Protein AF-A0A832BRS7-F1 (afdb_monomer_lite)

pLDDT: mean 93.24, std 10.58, range [46.81, 98.38]

Radius of gyration: 11.48 Å; chains: 1; bounding box: 36×23×26 Å

Sequence (72 aa):
MYSGLCIKRLRMFKEIKQETVAKRLGITQQAYSKLENLDIISGNRLIEILDALNSSLKELEAVNKLYSTTPK

Secondary structure (DSSP, 8-state):
-B-HHHHHHHHHHTT--HHHHHHHTTS-HHHHHHHHT-S-B-HHHHHHHHHHTT--HHHHHHHHHHHHSS--

Structure (mmCIF, N/CA/C/O backbone):
data_AF-A0A832BRS7-F1
#
_entry.id   AF-A0A832BRS7-F1
#
loop_
_atom_site.group_PDB
_atom_site.id
_atom_site.type_symbol
_atom_site.label_atom_id
_atom_site.label_alt_id
_atom_site.label_comp_id
_atom_site.label_asym_id
_atom_site.label_entity_id
_atom_site.label_seq_id
_atom_site.pdbx_PDB_ins_code
_atom_site.Cartn_x
_atom_site.Cartn_y
_atom_site.Cartn_z
_atom_site.occupancy
_atom_site.B_iso_or_equiv
_atom_site.auth_seq_id
_atom_site.auth_comp_id
_atom_site.auth_asym_id
_atom_site.auth_atom_id
_atom_site.pdbx_PDB_model_num
ATOM 1 N N . MET A 1 1 ? 6.442 -10.487 -7.482 1.00 75.31 1 MET A N 1
ATOM 2 C CA . MET A 1 1 ? 5.655 -10.545 -6.231 1.00 75.31 1 MET A CA 1
ATOM 3 C C . MET A 1 1 ? 6.084 -9.360 -5.380 1.00 75.31 1 MET A C 1
ATOM 5 O O . MET A 1 1 ? 7.284 -9.128 -5.300 1.00 75.31 1 MET A O 1
ATOM 9 N N . TYR A 1 2 ? 5.147 -8.565 -4.859 1.00 91.50 2 TYR A N 1
ATOM 10 C CA . TYR A 1 2 ? 5.456 -7.327 -4.129 1.00 91.50 2 TYR A CA 1
ATOM 11 C C . TYR A 1 2 ? 5.329 -7.545 -2.625 1.00 91.50 2 TYR A C 1
ATOM 13 O O . TYR A 1 2 ? 4.397 -8.219 -2.191 1.00 91.50 2 TYR A O 1
ATOM 21 N N . SER A 1 3 ? 6.236 -6.956 -1.849 1.00 95.50 3 SER A N 1
ATOM 22 C CA . SER A 1 3 ? 6.192 -6.978 -0.386 1.00 95.50 3 SER A CA 1
ATOM 23 C C . SER A 1 3 ? 5.646 -5.665 0.176 1.00 95.50 3 SER A C 1
ATOM 25 O O . SER A 1 3 ? 5.608 -4.634 -0.501 1.00 95.50 3 SER A O 1
ATOM 27 N N . GLY A 1 4 ? 5.273 -5.672 1.451 1.00 96.75 4 GLY A N 1
ATOM 28 C CA . GLY A 1 4 ? 4.926 -4.468 2.199 1.00 96.75 4 GLY A CA 1
ATOM 29 C C . GLY A 1 4 ? 6.050 -3.432 2.219 1.00 96.75 4 GLY A C 1
ATOM 30 O O . GLY A 1 4 ? 5.777 -2.232 2.169 1.00 96.75 4 GLY A O 1
ATOM 31 N N . LEU A 1 5 ? 7.315 -3.868 2.176 1.00 96.19 5 LEU A N 1
ATOM 32 C CA . LEU A 1 5 ? 8.461 -2.962 2.095 1.00 96.19 5 LEU A CA 1
ATOM 33 C C . LEU A 1 5 ? 8.442 -2.131 0.803 1.00 96.19 5 LEU A C 1
ATOM 35 O O . LEU A 1 5 ? 8.769 -0.943 0.833 1.00 96.19 5 LEU A O 1
ATOM 39 N N . CYS A 1 6 ? 8.023 -2.726 -0.317 1.00 96.00 6 CYS A N 1
ATOM 40 C CA . CYS A 1 6 ? 7.850 -2.012 -1.581 1.00 96.00 6 CYS A CA 1
ATOM 41 C C . CYS A 1 6 ? 6.811 -0.892 -1.455 1.00 96.00 6 CYS A C 1
ATOM 43 O O . CYS A 1 6 ? 7.039 0.223 -1.925 1.00 96.00 6 CYS A O 1
ATOM 45 N N . ILE A 1 7 ? 5.700 -1.174 -0.773 1.00 97.25 7 ILE A N 1
ATOM 46 C CA . ILE A 1 7 ? 4.635 -0.202 -0.510 1.00 97.25 7 ILE A CA 1
ATOM 47 C C . ILE A 1 7 ? 5.114 0.899 0.429 1.00 97.25 7 ILE A C 1
ATOM 49 O O . ILE A 1 7 ? 4.887 2.075 0.155 1.00 97.25 7 ILE A O 1
ATOM 53 N N . LYS A 1 8 ? 5.845 0.543 1.490 1.00 97.44 8 LYS A N 1
ATOM 54 C CA . LYS A 1 8 ? 6.435 1.508 2.421 1.00 97.44 8 LYS A CA 1
ATOM 55 C C . LYS A 1 8 ? 7.348 2.493 1.704 1.00 97.44 8 LYS A C 1
ATOM 57 O O . LYS A 1 8 ? 7.253 3.693 1.941 1.00 97.44 8 LYS A O 1
ATOM 62 N N . ARG A 1 9 ? 8.208 2.002 0.809 1.00 96.31 9 ARG A N 1
ATOM 63 C CA . ARG A 1 9 ? 9.095 2.839 -0.013 1.00 96.31 9 ARG A CA 1
ATOM 64 C C . ARG A 1 9 ? 8.306 3.811 -0.881 1.00 96.31 9 ARG A C 1
ATOM 66 O O . ARG A 1 9 ? 8.583 5.003 -0.838 1.00 96.31 9 ARG A O 1
ATOM 73 N N . LEU A 1 10 ? 7.294 3.322 -1.600 1.00 97.25 10 LEU A N 1
ATOM 74 C CA . LEU A 1 10 ? 6.426 4.173 -2.416 1.00 97.25 10 LEU A CA 1
ATOM 75 C C . LEU A 1 10 ? 5.698 5.221 -1.569 1.00 97.25 10 LEU A C 1
ATOM 77 O O . LEU A 1 10 ? 5.705 6.400 -1.908 1.00 97.25 10 LEU A O 1
ATOM 81 N N . ARG A 1 11 ? 5.114 4.820 -0.436 1.00 97.69 11 ARG A N 1
ATOM 82 C CA . ARG A 1 11 ? 4.425 5.741 0.470 1.00 97.69 11 ARG A CA 1
ATOM 83 C C . ARG A 1 11 ? 5.359 6.843 0.972 1.00 97.69 11 ARG A C 1
ATOM 85 O O . ARG A 1 11 ? 4.964 8.005 0.979 1.00 97.69 11 ARG A O 1
ATOM 92 N N . MET A 1 12 ? 6.567 6.478 1.407 1.00 96.75 12 MET A N 1
ATOM 93 C CA . MET A 1 12 ? 7.566 7.435 1.890 1.00 96.75 12 MET A CA 1
ATOM 94 C C . MET A 1 12 ? 8.032 8.372 0.775 1.00 96.75 12 MET A C 1
ATOM 96 O O . MET A 1 12 ? 8.132 9.567 1.016 1.00 96.75 12 MET A O 1
ATOM 100 N N . PHE A 1 13 ? 8.243 7.856 -0.440 1.00 96.31 13 PHE A N 1
ATOM 101 C CA . PHE A 1 13 ? 8.580 8.661 -1.618 1.00 96.31 13 PHE A CA 1
ATOM 102 C C . PHE A 1 13 ? 7.499 9.701 -1.949 1.00 96.31 13 PHE A C 1
ATOM 104 O O . PHE A 1 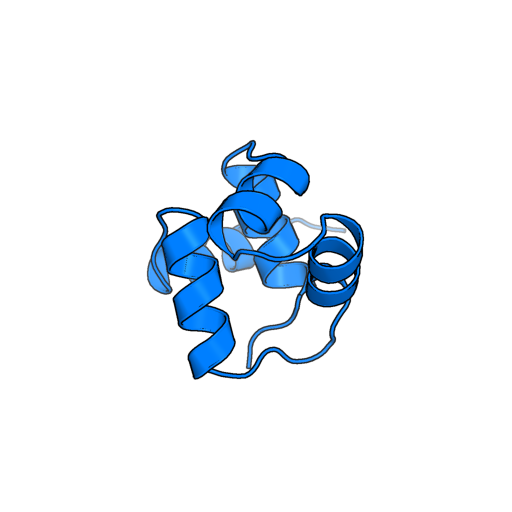13 ? 7.816 10.809 -2.361 1.00 96.31 13 PHE A O 1
ATOM 111 N N . LYS A 1 14 ? 6.221 9.364 -1.734 1.00 95.56 14 LYS A N 1
ATOM 112 C CA . LYS A 1 14 ? 5.088 10.288 -1.910 1.00 95.56 14 LYS A CA 1
ATOM 113 C C . LYS A 1 14 ? 4.796 11.155 -0.676 1.00 95.56 14 LYS A C 1
ATOM 115 O O . LYS A 1 14 ? 3.816 11.891 -0.688 1.00 95.56 14 LYS A O 1
ATOM 120 N N . GLU A 1 15 ? 5.579 11.020 0.396 1.00 96.88 15 GLU A N 1
ATOM 121 C CA . GLU A 1 15 ? 5.418 11.755 1.660 1.00 96.88 15 GLU A CA 1
ATOM 122 C C . GLU A 1 15 ? 4.029 11.596 2.318 1.00 96.88 15 GLU A C 1
ATOM 124 O O . GLU A 1 15 ? 3.559 12.448 3.072 1.00 96.88 15 GLU A O 1
ATOM 129 N N . ILE A 1 16 ? 3.355 10.465 2.078 1.00 96.94 16 ILE A N 1
ATOM 130 C CA . ILE A 1 16 ? 2.019 10.200 2.630 1.00 96.94 16 ILE A CA 1
ATOM 131 C C . ILE A 1 16 ? 2.155 9.503 3.989 1.00 96.94 16 ILE A C 1
ATOM 133 O O . ILE A 1 16 ? 2.880 8.518 4.146 1.00 96.94 16 ILE A O 1
ATOM 137 N N . LYS A 1 17 ? 1.422 9.959 5.006 1.00 97.81 17 LYS A N 1
ATOM 138 C CA . LYS A 1 17 ? 1.402 9.287 6.315 1.00 97.81 17 LYS A CA 1
ATOM 139 C C . LYS A 1 17 ? 0.596 7.987 6.267 1.00 97.81 17 LYS A C 1
ATOM 141 O O . LYS A 1 17 ? -0.420 7.902 5.579 1.00 97.81 17 LYS A O 1
ATOM 146 N N . GLN A 1 18 ? 0.991 6.992 7.066 1.00 98.00 18 GLN A N 1
ATOM 147 C CA . GLN A 1 18 ? 0.266 5.715 7.170 1.00 98.00 18 GLN A CA 1
ATOM 148 C C . GLN A 1 18 ? -1.210 5.910 7.549 1.00 98.00 18 GLN A C 1
ATOM 150 O O . GLN A 1 18 ? -2.077 5.257 6.982 1.00 98.00 18 GLN A O 1
ATOM 155 N N . GLU A 1 19 ? -1.504 6.845 8.457 1.00 98.00 19 GLU A N 1
ATOM 156 C CA . GLU A 1 19 ? -2.877 7.188 8.857 1.00 98.00 19 GLU A CA 1
ATOM 157 C C . GLU A 1 19 ? -3.753 7.635 7.677 1.00 98.00 19 GLU A C 1
ATOM 159 O O . GLU A 1 19 ? -4.929 7.288 7.607 1.00 98.00 19 GLU A O 1
ATOM 164 N N . THR A 1 20 ? -3.175 8.360 6.713 1.00 97.75 20 THR A N 1
ATOM 165 C CA . THR A 1 20 ? -3.902 8.872 5.547 1.00 97.75 20 THR A CA 1
ATOM 166 C C . THR A 1 20 ? -4.280 7.737 4.605 1.00 97.75 20 THR A C 1
ATOM 168 O O . THR A 1 20 ? -5.425 7.662 4.165 1.00 97.75 20 THR A O 1
ATOM 171 N N . VAL A 1 21 ? -3.343 6.824 4.329 1.00 97.75 21 VAL A N 1
ATOM 172 C CA . VAL A 1 21 ? -3.601 5.661 3.466 1.00 97.75 21 VAL A CA 1
ATOM 173 C C . VAL A 1 21 ? -4.570 4.695 4.142 1.00 97.75 21 VAL A C 1
ATOM 175 O O . VAL A 1 21 ? -5.524 4.241 3.517 1.00 97.75 21 VAL A O 1
ATOM 178 N N . ALA A 1 22 ? -4.388 4.448 5.441 1.00 97.94 22 ALA A N 1
ATOM 179 C CA . ALA A 1 22 ? -5.285 3.620 6.236 1.00 97.94 22 ALA A CA 1
ATOM 180 C C . ALA A 1 22 ? -6.732 4.134 6.188 1.00 97.94 22 ALA A C 1
ATOM 182 O O . ALA A 1 22 ? -7.647 3.357 5.920 1.00 97.94 22 ALA A O 1
ATOM 183 N N . LYS A 1 23 ? -6.930 5.454 6.344 1.00 98.06 23 LYS A N 1
ATOM 184 C CA . LYS A 1 23 ? -8.250 6.092 6.245 1.00 98.06 23 LYS A CA 1
ATOM 185 C C . LYS A 1 23 ? -8.888 5.897 4.866 1.00 98.06 23 LYS A C 1
ATOM 187 O O . LYS A 1 23 ? -10.075 5.600 4.799 1.00 98.06 23 LYS A O 1
ATOM 192 N N . ARG A 1 24 ? -8.116 6.028 3.780 1.00 97.38 24 ARG A N 1
ATOM 193 C CA . ARG A 1 24 ? -8.599 5.793 2.401 1.00 97.38 24 ARG A CA 1
ATOM 194 C C . ARG A 1 24 ? -8.992 4.334 2.160 1.00 97.38 24 ARG A C 1
ATOM 196 O O . ARG A 1 24 ? -9.953 4.078 1.452 1.00 97.38 24 ARG A O 1
ATOM 203 N N . LEU A 1 25 ? -8.277 3.400 2.784 1.00 97.19 25 LEU A N 1
ATOM 204 C CA . LEU A 1 25 ? -8.541 1.960 2.711 1.00 97.19 25 LEU A CA 1
ATOM 205 C C . LEU A 1 25 ? -9.627 1.475 3.686 1.00 97.19 25 LEU A C 1
ATOM 207 O O . LEU A 1 25 ? -9.917 0.281 3.711 1.00 97.19 25 LEU A O 1
ATOM 211 N N . GLY A 1 26 ? -10.183 2.355 4.527 1.00 97.62 26 GLY A N 1
ATOM 212 C CA . GLY A 1 26 ? -11.170 1.974 5.541 1.00 97.62 26 GLY A CA 1
ATOM 213 C C . GLY A 1 26 ? -10.619 1.044 6.631 1.00 97.62 26 GLY A C 1
ATOM 214 O O . GLY A 1 26 ? -11.373 0.274 7.219 1.00 97.62 26 GLY A O 1
ATOM 215 N N . ILE A 1 27 ? -9.311 1.089 6.903 1.00 97.75 27 ILE A N 1
ATOM 216 C CA . ILE A 1 27 ? -8.646 0.270 7.927 1.00 97.75 27 ILE A CA 1
ATOM 217 C C . ILE A 1 27 ? -7.961 1.146 8.979 1.00 97.75 27 ILE A C 1
ATOM 219 O O . ILE A 1 27 ? -7.790 2.353 8.814 1.00 97.75 27 ILE A O 1
ATOM 223 N N . THR A 1 28 ? -7.517 0.536 10.077 1.00 98.38 28 THR A N 1
ATOM 224 C CA . THR A 1 28 ? -6.736 1.244 11.098 1.00 98.38 28 THR A CA 1
ATOM 225 C C . THR A 1 28 ? -5.296 1.490 10.635 1.00 98.38 28 THR A C 1
ATOM 227 O O . THR A 1 28 ? -4.736 0.722 9.846 1.00 98.38 28 THR A O 1
ATOM 230 N N . GLN A 1 29 ? -4.644 2.527 11.174 1.00 98.00 29 GLN A N 1
ATOM 231 C CA . GLN A 1 29 ? -3.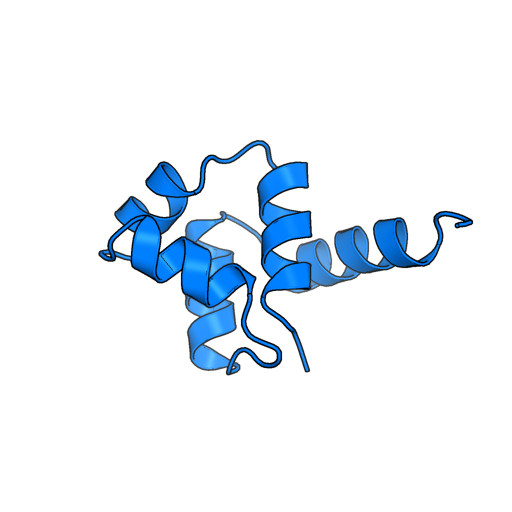218 2.776 10.914 1.00 98.00 29 GLN A CA 1
ATOM 232 C C . GLN A 1 29 ? -2.350 1.576 11.330 1.00 98.00 29 GLN A C 1
ATOM 234 O O . GLN A 1 29 ? -1.405 1.234 10.623 1.00 98.00 29 GLN A O 1
ATOM 239 N N . GLN A 1 30 ? -2.707 0.883 12.415 1.00 98.25 30 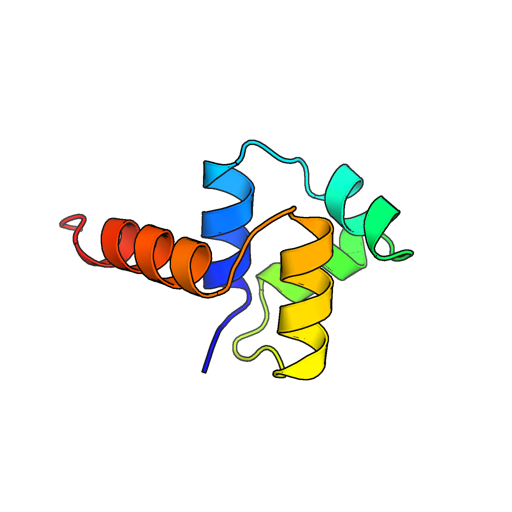GLN A N 1
ATOM 240 C CA . GLN A 1 30 ? -2.020 -0.332 12.861 1.00 98.25 30 GLN A CA 1
ATOM 241 C C . GLN A 1 30 ? -2.144 -1.472 11.840 1.00 98.25 30 GLN A C 1
ATOM 243 O O . GLN A 1 30 ? -1.160 -2.157 11.566 1.00 98.25 30 GLN A O 1
ATOM 248 N N . ALA A 1 31 ? -3.325 -1.663 11.241 1.00 97.62 31 ALA A N 1
ATOM 249 C CA . ALA A 1 31 ? -3.527 -2.653 10.184 1.00 97.62 31 ALA A CA 1
ATOM 250 C C . ALA A 1 31 ? -2.700 -2.320 8.932 1.00 97.62 31 ALA A C 1
ATOM 252 O O . ALA A 1 31 ? -2.073 -3.206 8.354 1.00 97.62 31 ALA A O 1
ATOM 253 N N . TYR A 1 32 ? -2.630 -1.042 8.556 1.00 98.12 32 TYR A N 1
ATOM 254 C CA . TYR A 1 32 ? -1.780 -0.595 7.452 1.00 98.12 32 TYR A CA 1
ATOM 255 C C . TYR A 1 32 ? -0.280 -0.757 7.766 1.00 98.12 32 TYR A C 1
ATOM 257 O O . TYR A 1 32 ? 0.496 -1.177 6.913 1.00 98.12 32 TYR A O 1
ATOM 265 N N . SER A 1 33 ? 0.138 -0.503 9.008 1.00 98.00 33 SER A N 1
ATOM 266 C CA . SER A 1 33 ? 1.516 -0.751 9.443 1.00 98.00 33 SER A CA 1
ATOM 267 C C . SER A 1 33 ? 1.887 -2.234 9.336 1.00 98.00 33 SER A C 1
ATOM 269 O O . SER A 1 33 ? 2.946 -2.566 8.807 1.00 98.00 33 SER A O 1
ATOM 271 N N . LYS A 1 34 ? 1.001 -3.149 9.757 1.00 97.75 34 LYS A N 1
ATOM 272 C CA . LYS A 1 34 ? 1.204 -4.598 9.565 1.00 97.75 34 LYS A CA 1
ATOM 273 C C . LYS A 1 34 ? 1.349 -4.955 8.087 1.00 97.75 34 LYS A C 1
ATOM 275 O O . LYS A 1 34 ? 2.240 -5.719 7.738 1.00 97.75 34 LYS A O 1
ATOM 280 N N . LEU A 1 35 ? 0.524 -4.357 7.230 1.00 96.69 35 LEU A N 1
ATOM 281 C CA . LEU A 1 35 ? 0.574 -4.548 5.782 1.00 96.69 35 LEU A CA 1
ATOM 282 C C . LEU A 1 35 ? 1.938 -4.160 5.193 1.00 96.69 35 LEU A C 1
ATOM 284 O O . LEU A 1 35 ? 2.4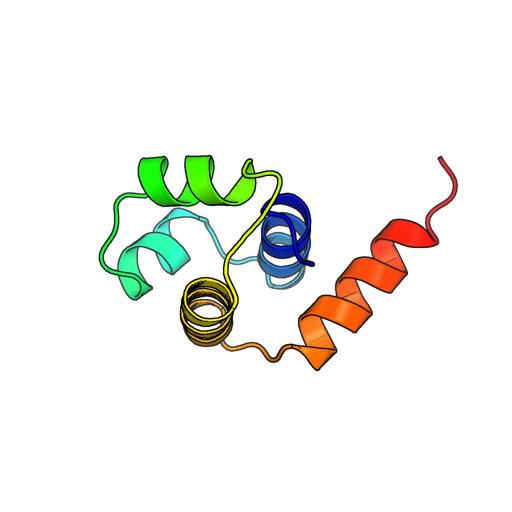86 -4.912 4.392 1.00 96.69 35 LEU A O 1
ATOM 288 N N . GLU A 1 36 ? 2.523 -3.037 5.620 1.00 96.88 36 GLU A N 1
ATOM 289 C CA . GLU A 1 36 ? 3.860 -2.602 5.179 1.00 96.88 36 GLU A CA 1
ATOM 290 C C . GLU A 1 36 ? 5.005 -3.525 5.637 1.00 96.88 36 GLU A C 1
ATOM 292 O O . GLU A 1 36 ? 6.124 -3.394 5.143 1.00 96.88 36 GLU A O 1
ATOM 297 N N . ASN A 1 37 ? 4.742 -4.469 6.543 1.00 96.94 37 ASN A N 1
ATOM 298 C CA . ASN A 1 37 ? 5.714 -5.457 7.013 1.00 96.94 37 ASN A CA 1
ATOM 299 C C . ASN A 1 37 ? 5.435 -6.878 6.491 1.00 96.94 37 ASN A C 1
ATOM 301 O O . ASN A 1 37 ? 6.105 -7.813 6.911 1.00 96.94 37 ASN A O 1
ATOM 305 N N . LEU A 1 38 ? 4.459 -7.062 5.594 1.00 96.56 38 LEU A N 1
ATOM 306 C CA . LEU A 1 38 ? 4.203 -8.363 4.972 1.00 96.56 38 LEU A CA 1
ATOM 307 C C . LEU A 1 38 ? 5.272 -8.697 3.929 1.00 96.56 38 LEU A C 1
ATOM 309 O O . LEU A 1 38 ? 5.643 -7.848 3.117 1.00 96.56 38 LEU A O 1
ATOM 313 N N . ASP A 1 39 ? 5.684 -9.959 3.871 1.00 95.12 39 ASP A N 1
ATOM 314 C CA . ASP A 1 39 ? 6.608 -10.437 2.836 1.00 95.12 39 ASP A CA 1
ATOM 315 C C . ASP A 1 39 ? 5.955 -10.467 1.449 1.00 95.12 39 ASP A C 1
ATOM 317 O O . ASP A 1 39 ? 6.615 -10.248 0.433 1.00 95.12 39 ASP A O 1
ATOM 321 N N . ILE A 1 40 ? 4.641 -10.710 1.403 1.00 95.00 40 ILE A N 1
ATOM 322 C CA . ILE A 1 40 ? 3.873 -10.867 0.168 1.00 95.00 40 ILE A CA 1
ATOM 323 C C . ILE A 1 40 ? 2.544 -10.119 0.285 1.00 95.00 40 ILE A C 1
ATOM 325 O O . ILE A 1 40 ? 1.786 -10.310 1.235 1.00 95.00 40 ILE A O 1
ATOM 329 N N . ILE A 1 41 ? 2.237 -9.308 -0.726 1.00 94.62 41 ILE A N 1
ATOM 330 C CA . ILE A 1 41 ? 0.934 -8.674 -0.929 1.00 94.62 41 ILE A CA 1
ATOM 331 C C . ILE A 1 41 ? 0.275 -9.293 -2.162 1.00 94.62 41 ILE A C 1
ATOM 333 O O . ILE A 1 41 ? 0.879 -9.392 -3.232 1.00 94.62 41 ILE A O 1
ATOM 337 N N . SER A 1 42 ? -0.978 -9.721 -2.004 1.00 93.56 42 SER A N 1
ATOM 338 C CA . SER A 1 42 ? -1.783 -10.277 -3.094 1.00 93.56 42 SER A CA 1
ATOM 339 C C . SER A 1 42 ? -2.128 -9.212 -4.141 1.00 93.56 42 SER A C 1
ATOM 341 O O . SER A 1 42 ? -2.253 -8.033 -3.821 1.00 93.56 42 SER A O 1
ATOM 343 N N . GLY A 1 43 ? -2.319 -9.623 -5.400 1.00 92.31 43 GLY A N 1
ATOM 344 C CA . GLY A 1 43 ? -2.551 -8.698 -6.519 1.00 92.31 43 GLY A CA 1
ATOM 345 C C . GLY A 1 43 ? -3.756 -7.769 -6.325 1.00 92.31 43 GLY A C 1
ATOM 346 O O . GLY A 1 43 ? -3.622 -6.563 -6.495 1.00 92.31 43 GLY A O 1
ATOM 347 N N . ASN A 1 44 ? -4.901 -8.298 -5.884 1.00 93.06 44 ASN A N 1
ATOM 348 C CA . ASN A 1 44 ? -6.096 -7.478 -5.639 1.00 93.06 44 ASN A CA 1
ATOM 349 C C . ASN A 1 44 ? -5.843 -6.431 -4.549 1.00 93.06 44 ASN A C 1
ATOM 351 O O . ASN A 1 44 ? -6.162 -5.259 -4.719 1.00 93.06 44 ASN A O 1
ATOM 355 N N . ARG A 1 45 ? -5.193 -6.838 -3.452 1.00 94.12 45 ARG A N 1
ATOM 356 C CA . ARG A 1 45 ? -4.881 -5.925 -2.352 1.00 94.12 45 ARG A CA 1
ATOM 357 C C . ARG A 1 45 ? -3.857 -4.873 -2.766 1.00 94.12 45 ARG A C 1
ATOM 359 O O . ARG A 1 45 ? -3.957 -3.730 -2.341 1.00 94.12 45 ARG A O 1
ATOM 366 N N . LEU A 1 46 ? -2.890 -5.250 -3.601 1.00 96.31 46 LEU A N 1
ATOM 367 C CA . LEU A 1 46 ? -1.909 -4.335 -4.172 1.00 96.31 46 LEU A CA 1
ATOM 368 C C . LEU A 1 46 ? -2.581 -3.209 -4.963 1.00 96.31 46 LEU A C 1
ATOM 370 O O . LEU A 1 46 ? -2.213 -2.056 -4.772 1.00 96.31 46 LEU A O 1
ATOM 374 N N . ILE A 1 47 ? -3.568 -3.536 -5.800 1.00 96.50 47 ILE A N 1
ATOM 375 C CA . ILE A 1 47 ? -4.316 -2.550 -6.592 1.00 96.50 47 ILE A CA 1
ATOM 376 C C . ILE A 1 47 ? -5.016 -1.546 -5.669 1.00 96.50 47 ILE A C 1
ATOM 378 O O . ILE A 1 47 ? -4.789 -0.349 -5.801 1.00 96.50 47 ILE A O 1
ATOM 382 N N . GLU A 1 48 ? -5.749 -2.020 -4.657 1.00 96.62 48 GLU A N 1
ATOM 383 C CA . GLU A 1 48 ? -6.430 -1.145 -3.688 1.00 96.62 48 GLU A CA 1
ATOM 384 C C . GLU A 1 48 ? -5.461 -0.190 -2.971 1.00 96.62 48 GLU A C 1
ATOM 386 O O . GLU A 1 48 ? -5.760 0.985 -2.753 1.00 96.62 48 GLU A O 1
ATOM 391 N N . ILE A 1 49 ? -4.279 -0.685 -2.590 1.00 97.00 49 ILE A N 1
ATOM 392 C CA . ILE A 1 49 ? -3.251 0.132 -1.937 1.00 97.00 49 ILE A CA 1
ATOM 393 C C . ILE A 1 49 ? -2.702 1.192 -2.895 1.00 97.00 49 ILE A C 1
ATOM 395 O O . ILE A 1 49 ? -2.488 2.332 -2.482 1.00 97.00 49 ILE A O 1
ATOM 399 N N . LEU A 1 50 ? -2.438 0.820 -4.148 1.00 97.56 50 LEU A N 1
ATOM 400 C CA . LEU A 1 50 ? -1.925 1.734 -5.166 1.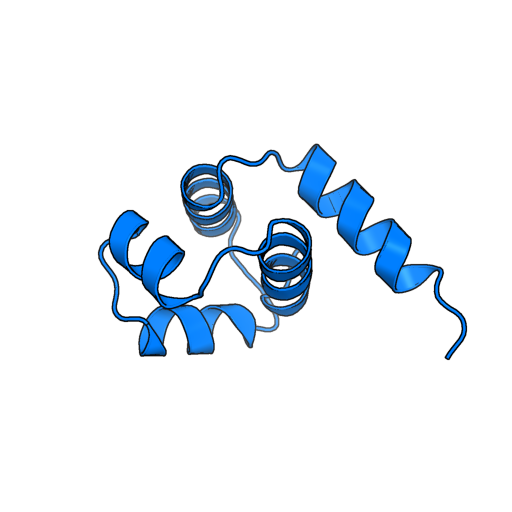00 97.56 50 LEU A CA 1
ATOM 401 C C . LEU A 1 50 ? -2.930 2.851 -5.457 1.00 97.56 50 LEU A C 1
ATOM 403 O O . LEU A 1 50 ? -2.543 4.021 -5.464 1.00 97.56 50 LEU A O 1
ATOM 407 N N . ASP A 1 51 ? -4.215 2.513 -5.546 1.00 97.50 51 ASP A N 1
ATOM 408 C CA . ASP A 1 51 ? -5.299 3.486 -5.671 1.00 97.50 51 ASP A CA 1
ATOM 409 C C . ASP A 1 51 ? -5.346 4.420 -4.452 1.00 97.50 51 ASP A C 1
ATOM 411 O O . ASP A 1 51 ? -5.372 5.646 -4.590 1.00 97.50 51 ASP A O 1
ATOM 415 N N . ALA A 1 52 ? -5.246 3.876 -3.234 1.00 97.31 52 ALA A N 1
ATOM 416 C CA . ALA A 1 52 ? -5.202 4.678 -2.009 1.00 97.31 52 ALA A CA 1
ATOM 417 C C . ALA A 1 52 ? -3.961 5.588 -1.920 1.00 97.31 52 ALA A C 1
ATOM 419 O O . ALA A 1 52 ? -4.012 6.650 -1.288 1.00 97.31 52 ALA A O 1
ATOM 420 N N . LEU A 1 53 ? -2.853 5.207 -2.556 1.00 96.88 53 LEU A N 1
ATOM 421 C CA . LEU A 1 53 ? -1.637 6.014 -2.695 1.00 96.88 53 LEU A CA 1
ATOM 422 C C . LEU A 1 53 ? -1.689 6.984 -3.885 1.00 96.88 53 LEU A C 1
ATOM 424 O O . LEU A 1 53 ? -0.759 7.780 -4.039 1.00 96.88 53 LEU A O 1
ATOM 428 N N . ASN A 1 54 ? -2.758 6.953 -4.688 1.00 96.25 54 ASN A N 1
ATOM 429 C CA . ASN A 1 54 ? -2.867 7.650 -5.967 1.00 96.25 54 ASN A CA 1
ATOM 430 C C . ASN A 1 54 ? -1.626 7.391 -6.835 1.00 96.25 54 ASN A C 1
ATOM 432 O O . ASN A 1 54 ? -0.846 8.302 -7.143 1.00 96.25 54 ASN A O 1
ATOM 436 N N . SER A 1 55 ? -1.353 6.115 -7.092 1.00 97.06 55 SER A N 1
ATOM 437 C CA . SER A 1 55 ? -0.154 5.677 -7.791 1.00 97.06 55 SER A CA 1
ATOM 438 C C . SER A 1 55 ? -0.418 4.454 -8.659 1.00 97.06 55 SER A C 1
ATOM 440 O O . SER A 1 55 ? -1.410 3.754 -8.498 1.00 97.06 55 SER A O 1
ATOM 442 N N . SER A 1 56 ? 0.498 4.189 -9.582 1.00 97.06 56 SER A N 1
ATOM 443 C CA . SER A 1 56 ? 0.449 3.061 -10.506 1.00 97.06 56 SER A CA 1
ATOM 444 C C . SER A 1 56 ? 1.477 1.984 -10.162 1.00 97.06 56 SER A C 1
ATOM 446 O O . SER A 1 56 ? 2.477 2.227 -9.482 1.00 97.06 56 SER A O 1
ATOM 448 N N . LEU A 1 57 ? 1.281 0.786 -10.721 1.00 96.31 57 LEU A N 1
ATOM 449 C CA . LEU A 1 57 ? 2.265 -0.295 -10.625 1.00 96.31 57 LEU A CA 1
ATOM 450 C C . LEU A 1 57 ? 3.632 0.130 -11.189 1.00 96.31 57 LEU A C 1
ATOM 452 O O . LEU A 1 57 ? 4.670 -0.183 -10.616 1.00 96.31 57 LEU A O 1
ATOM 456 N N . LYS A 1 58 ? 3.625 0.918 -12.268 1.00 96.31 58 LYS A N 1
ATOM 457 C CA . LYS A 1 58 ? 4.837 1.441 -12.906 1.00 96.31 58 LYS A CA 1
ATOM 458 C C . LYS A 1 58 ? 5.625 2.371 -11.980 1.00 96.31 58 LYS A C 1
ATOM 460 O O . LYS A 1 58 ? 6.850 2.290 -11.927 1.00 96.31 58 LYS A O 1
ATOM 465 N N . GLU A 1 59 ? 4.943 3.245 -11.239 1.00 96.94 59 GLU A N 1
ATOM 466 C CA . GLU A 1 59 ? 5.594 4.087 -10.226 1.00 96.94 59 GLU A CA 1
ATOM 467 C C . GLU A 1 59 ? 6.168 3.244 -9.083 1.00 96.94 59 GLU A C 1
ATOM 469 O O . GLU A 1 59 ? 7.300 3.484 -8.665 1.00 96.94 59 GLU A O 1
ATOM 474 N N . LEU A 1 60 ? 5.435 2.228 -8.612 1.00 96.38 60 LEU A N 1
ATOM 475 C CA . LEU A 1 60 ? 5.933 1.303 -7.592 1.00 96.38 60 LEU A CA 1
ATOM 476 C C . LEU A 1 60 ? 7.233 0.623 -8.043 1.00 96.38 60 LEU A C 1
ATOM 478 O O . LEU A 1 60 ? 8.199 0.575 -7.281 1.00 96.38 60 LEU A O 1
ATOM 482 N N . GLU A 1 61 ? 7.280 0.109 -9.271 1.00 95.44 61 GLU A N 1
ATOM 483 C CA . GLU A 1 61 ? 8.476 -0.515 -9.848 1.00 95.44 61 GLU A CA 1
ATOM 484 C C . GLU A 1 61 ? 9.637 0.474 -9.960 1.00 95.44 61 GLU A C 1
ATOM 486 O O . GLU A 1 61 ? 10.754 0.160 -9.542 1.00 95.44 61 GLU A O 1
ATOM 491 N N . ALA A 1 62 ? 9.373 1.683 -10.463 1.00 95.50 62 ALA A N 1
ATOM 492 C CA . ALA A 1 62 ? 10.381 2.728 -10.603 1.00 95.50 62 ALA A CA 1
ATOM 493 C C . ALA A 1 62 ? 11.002 3.096 -9.249 1.00 95.50 62 ALA A C 1
ATOM 495 O O . ALA A 1 62 ? 12.226 3.089 -9.110 1.00 95.50 62 ALA A O 1
ATOM 496 N N . VAL A 1 63 ? 10.171 3.333 -8.229 1.00 95.06 63 VAL A N 1
ATOM 497 C CA . VAL A 1 63 ? 10.637 3.640 -6.873 1.00 95.06 63 VAL A CA 1
ATOM 498 C C . VAL A 1 63 ? 11.449 2.476 -6.310 1.00 95.06 63 VAL A C 1
ATOM 500 O O . VAL A 1 63 ? 12.555 2.677 -5.814 1.00 95.06 63 VAL A O 1
ATOM 503 N N . ASN A 1 64 ? 10.964 1.238 -6.422 1.00 92.44 64 ASN A N 1
ATOM 504 C CA . ASN A 1 64 ? 11.706 0.084 -5.914 1.00 92.44 64 ASN A CA 1
ATOM 505 C C . ASN A 1 64 ? 13.050 -0.115 -6.607 1.00 92.44 64 ASN A C 1
ATOM 507 O O . ASN A 1 64 ? 14.020 -0.469 -5.933 1.00 92.44 64 ASN A O 1
ATOM 511 N N . LYS A 1 65 ? 13.128 0.166 -7.911 1.00 92.88 65 LYS A N 1
ATOM 512 C CA . LYS A 1 65 ? 14.386 0.141 -8.651 1.00 92.88 65 LYS A CA 1
ATOM 513 C C . LYS A 1 65 ? 15.385 1.138 -8.059 1.00 92.88 65 LYS A C 1
ATOM 515 O O . LYS A 1 65 ? 16.509 0.733 -7.774 1.00 92.88 65 LYS A O 1
ATOM 520 N N . LEU A 1 66 ? 14.961 2.371 -7.765 1.00 90.62 66 LEU A N 1
ATOM 521 C CA . LEU A 1 66 ? 15.812 3.390 -7.129 1.00 90.62 66 LEU A CA 1
ATOM 522 C C . LEU A 1 66 ? 16.385 2.918 -5.783 1.00 90.62 66 LEU A C 1
ATOM 524 O O . LEU A 1 66 ? 17.578 3.073 -5.539 1.00 90.62 66 LEU A O 1
ATOM 528 N N . TYR A 1 67 ? 15.564 2.281 -4.941 1.00 83.12 67 TYR A N 1
ATOM 529 C CA . TYR A 1 67 ? 16.004 1.732 -3.648 1.00 83.12 67 TYR A CA 1
ATOM 530 C C . TYR A 1 67 ? 16.838 0.444 -3.751 1.00 83.12 67 TYR A C 1
ATOM 532 O O . TYR A 1 67 ? 17.432 0.025 -2.760 1.00 83.12 67 TYR A O 1
ATOM 540 N N . SER A 1 68 ? 16.842 -0.231 -4.903 1.00 76.75 68 SER A N 1
ATOM 541 C CA . SER A 1 68 ? 17.686 -1.411 -5.152 1.00 76.75 68 SER A CA 1
ATOM 542 C C . SER A 1 68 ? 19.060 -1.058 -5.723 1.00 76.75 68 SER A C 1
ATOM 544 O O . SER A 1 68 ? 19.983 -1.859 -5.628 1.00 76.75 68 SER A O 1
ATOM 546 N N . THR A 1 69 ? 19.198 0.141 -6.293 1.00 64.38 69 THR A N 1
ATOM 547 C CA . THR A 1 69 ? 20.448 0.649 -6.871 1.00 64.38 69 THR A CA 1
ATOM 548 C C . THR A 1 69 ? 21.276 1.489 -5.902 1.00 64.38 69 THR A C 1
ATOM 550 O O . THR A 1 69 ? 22.381 1.892 -6.253 1.00 64.38 69 THR A O 1
ATOM 553 N N . THR A 1 70 ? 20.773 1.769 -4.696 1.00 54.03 70 THR A N 1
ATOM 554 C CA . THR A 1 70 ? 21.544 2.469 -3.664 1.00 54.03 70 THR A CA 1
ATOM 555 C C . THR A 1 70 ? 22.608 1.520 -3.098 1.00 54.03 70 THR A C 1
ATOM 557 O O . THR A 1 70 ? 22.237 0.472 -2.560 1.00 54.03 70 THR A O 1
ATOM 560 N N . PRO A 1 71 ? 23.914 1.829 -3.221 1.00 46.81 71 PRO A N 1
ATOM 561 C CA . PRO A 1 71 ? 24.951 1.024 -2.586 1.00 46.81 71 PRO A CA 1
ATOM 562 C C . PRO A 1 71 ? 24.728 1.010 -1.068 1.00 46.81 71 PRO A C 1
ATOM 564 O O . PRO A 1 71 ? 24.363 2.035 -0.488 1.00 46.81 71 PRO A O 1
ATOM 567 N N . LYS A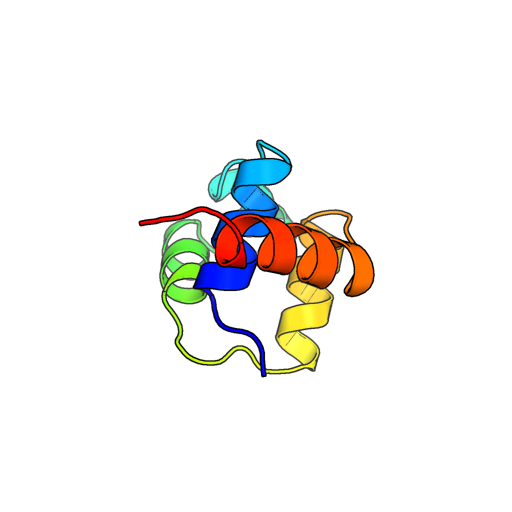 1 72 ? 24.868 -0.179 -0.470 1.00 48.47 72 LYS A N 1
ATOM 568 C CA . LYS A 1 72 ? 24.792 -0.386 0.982 1.00 48.47 72 LYS A CA 1
ATOM 569 C C . LYS A 1 72 ? 25.917 0.339 1.706 1.00 48.47 72 LYS A C 1
ATOM 571 O O . LYS A 1 72 ? 27.038 0.347 1.153 1.00 48.47 72 LYS A O 1
#

Foldseek 3Di:
DDALCLLVLLCVVLVHQLCQLCVQLVHHSVVSVVRSHGGDDDPVRVVSSCVSSVHDPVSSVVSVVVVVPDDD